Protein AF-A0A972FTK6-F1 (afdb_monomer_lite)

pLDDT: mean 81.39, std 12.06, range [50.06, 94.56]

Secondary structure (DSSP, 8-state):
-HHHHHHHHHHHHHHHHHHHH----S----EEEEEEEEEETTEES-PPPHHHHHTT---EEEEETTEEEEEETTEEEEEEEEEEEPTTSS-EEEEEEESSGGG-EEEEEEEEEEESSSSEEEEEEEEEETTEEEEEEEEEE-PPPPPPPPPTT--

Sequence (155 aa):
MKKIRVVLICLLLALVVFFSFYKSSKPNLEGNWQADTVTFDGKELFHSEPIEEMYGVRQTITIEGDSIILQNGSKKIVASLKISKIAGEKVWSAQLSSTEKALNGTFSLKINTVNFSSNESQIRVRLASDRMLMEFHRDVFINPPKPEFPRRGQV

Radius of gyration: 22.58 Å; chains: 1; bounding box: 52×64×58 Å

Foldseek 3Di:
DVVVVVVVVVVVVVVVVCVVPDDPPDDDPAAKWFWPAKFFQNHGPDDADVVLVVVVQTWMWGDDPQKIWIDGPPDIWIWGWDWDDDPPDPWIKIATGGPPVSRGDIWTWDWDWADPDPFKIKIWIWTDDPGIIIIIIDIGGRDPPDDDDPDPPDD

Structure (mmCIF, N/CA/C/O backbone):
data_AF-A0A972FTK6-F1
#
_entry.id   AF-A0A972FTK6-F1
#
loop_
_atom_site.group_PDB
_atom_site.id
_atom_site.type_symbol
_atom_site.label_atom_id
_atom_site.label_alt_id
_atom_site.label_comp_id
_atom_site.label_asym_id
_atom_site.label_entity_id
_atom_site.label_seq_id
_atom_site.pdbx_PDB_ins_code
_atom_site.Cartn_x
_atom_site.Cartn_y
_atom_site.Cartn_z
_atom_site.occupancy
_atom_site.B_iso_or_equiv
_atom_site.auth_seq_id
_atom_site.auth_comp_id
_atom_site.auth_asym_id
_atom_site.auth_atom_id
_atom_site.pdbx_PDB_model_num
ATOM 1 N N . MET A 1 1 ? -17.469 38.311 -34.452 1.00 60.91 1 MET A N 1
ATOM 2 C CA . MET A 1 1 ? -17.039 36.911 -34.699 1.00 60.91 1 MET A CA 1
ATOM 3 C C . MET A 1 1 ? -15.526 36.678 -34.593 1.00 60.91 1 MET A C 1
ATOM 5 O O . MET A 1 1 ? -15.141 35.740 -33.910 1.00 60.91 1 MET A O 1
ATOM 9 N N . LYS A 1 2 ? -14.651 37.504 -35.201 1.00 67.31 2 LYS A N 1
ATOM 10 C CA . LYS A 1 2 ? -13.181 37.302 -35.139 1.00 67.31 2 LYS A CA 1
ATOM 11 C C . LYS A 1 2 ? -12.594 37.338 -33.716 1.00 67.31 2 LYS A C 1
ATOM 13 O O . LYS A 1 2 ? -11.837 36.446 -33.364 1.00 67.31 2 LYS A O 1
ATOM 18 N N . LYS A 1 3 ? -12.999 38.303 -32.877 1.00 76.81 3 LYS A N 1
ATOM 19 C CA . LYS A 1 3 ? -12.503 38.431 -31.489 1.00 76.81 3 LYS A CA 1
ATOM 20 C C . LYS A 1 3 ? -12.828 37.204 -30.620 1.00 76.81 3 LYS A C 1
ATOM 22 O O . LYS A 1 3 ? -11.968 36.728 -29.897 1.00 76.81 3 LYS A O 1
ATOM 27 N N . ILE A 1 4 ? -14.032 36.644 -30.768 1.00 80.69 4 ILE A N 1
ATOM 28 C CA . ILE A 1 4 ? -14.478 35.443 -30.038 1.00 80.69 4 ILE A CA 1
ATOM 29 C C . ILE A 1 4 ? -13.642 34.215 -30.428 1.00 80.69 4 ILE A C 1
ATOM 31 O O . ILE A 1 4 ? -13.229 33.457 -29.557 1.00 80.69 4 ILE A O 1
ATOM 35 N N . ARG A 1 5 ? -13.329 34.046 -31.723 1.00 77.75 5 ARG A N 1
ATOM 36 C CA . ARG A 1 5 ? -12.454 32.953 -32.186 1.00 77.75 5 ARG A CA 1
ATOM 37 C C . ARG A 1 5 ? -11.046 33.052 -31.604 1.00 77.75 5 ARG A C 1
ATOM 39 O O . ARG A 1 5 ? -10.503 32.035 -31.199 1.00 77.75 5 ARG A O 1
ATOM 46 N N . VAL A 1 6 ? -10.480 34.258 -31.528 1.00 86.12 6 VAL A N 1
ATOM 47 C CA . VAL A 1 6 ? -9.145 34.465 -30.942 1.00 86.12 6 VAL A CA 1
ATOM 48 C C . VAL A 1 6 ? -9.137 34.103 -29.455 1.00 86.12 6 VAL A C 1
ATOM 50 O O . VAL A 1 6 ? -8.241 33.391 -29.017 1.00 86.12 6 VAL A O 1
ATOM 53 N N . VAL A 1 7 ? -10.162 34.506 -28.695 1.00 87.88 7 VAL A N 1
ATOM 54 C CA . VAL A 1 7 ? -10.279 34.148 -27.269 1.00 87.88 7 VAL A CA 1
ATOM 55 C C . VAL A 1 7 ? -10.385 32.632 -27.078 1.00 87.88 7 VAL A C 1
ATOM 57 O O . VAL A 1 7 ? -9.687 32.080 -26.233 1.00 87.88 7 VAL A O 1
ATOM 60 N N . LEU A 1 8 ? -11.198 31.949 -27.890 1.00 87.81 8 LEU A N 1
ATOM 61 C CA . LEU A 1 8 ? -11.331 30.488 -27.849 1.00 87.81 8 LEU A CA 1
ATOM 62 C C . LEU A 1 8 ? -10.009 29.771 -28.144 1.00 87.81 8 LEU A C 1
ATOM 64 O O . LEU A 1 8 ? -9.663 28.828 -27.440 1.00 87.81 8 LEU A O 1
ATOM 68 N N . ILE A 1 9 ? -9.254 30.234 -29.143 1.00 87.62 9 ILE A N 1
ATOM 69 C CA . ILE A 1 9 ? -7.951 29.651 -29.496 1.00 87.62 9 ILE A CA 1
ATOM 70 C C . ILE A 1 9 ? -6.941 29.853 -28.360 1.00 87.62 9 ILE A C 1
ATOM 72 O O . ILE A 1 9 ? -6.248 28.907 -27.993 1.00 87.62 9 ILE A O 1
ATOM 76 N N . CYS A 1 10 ? -6.886 31.047 -27.760 1.00 88.88 10 CYS A N 1
ATOM 77 C CA . CYS A 1 10 ? -6.008 31.306 -26.617 1.00 88.88 10 CYS A CA 1
ATOM 78 C C . CYS A 1 10 ? -6.371 30.446 -25.398 1.00 88.88 10 CYS A C 1
ATOM 80 O O . CYS A 1 10 ? -5.479 29.914 -24.744 1.00 88.88 10 CYS A O 1
ATOM 82 N N . LEU A 1 11 ? -7.665 30.271 -25.110 1.00 90.31 11 LEU A N 1
ATOM 83 C CA . LEU A 1 11 ? -8.130 29.431 -24.004 1.00 90.31 11 LEU A CA 1
ATOM 84 C C . LEU A 1 11 ? -7.787 27.952 -24.238 1.00 90.31 11 LEU A C 1
ATOM 86 O O . LEU A 1 11 ? -7.358 27.260 -23.318 1.00 90.31 11 LEU A O 1
ATOM 90 N N . LEU A 1 12 ? -7.921 27.485 -25.480 1.00 90.75 12 LEU A N 1
ATOM 91 C CA . LEU A 1 12 ? -7.592 26.115 -25.861 1.00 90.75 12 LEU A CA 1
ATOM 92 C C . LEU A 1 12 ? -6.080 25.858 -25.785 1.00 90.75 12 LEU A C 1
ATOM 94 O O . LEU A 1 12 ? -5.670 24.844 -25.230 1.00 90.75 12 LEU A O 1
ATOM 98 N N . LEU A 1 13 ? -5.247 26.800 -26.239 1.00 89.69 13 LEU A N 1
ATOM 99 C CA . LEU A 1 13 ? -3.790 26.740 -26.061 1.00 89.69 13 LEU A CA 1
ATOM 100 C C . LEU A 1 13 ? -3.395 26.727 -24.579 1.00 89.69 13 LEU A C 1
ATOM 102 O O . LEU A 1 13 ? -2.557 25.920 -24.182 1.00 89.69 13 LEU A O 1
ATOM 106 N N . ALA A 1 14 ? -4.022 27.566 -23.751 1.00 86.62 14 ALA A N 1
ATOM 107 C CA . ALA A 1 14 ? -3.774 27.587 -22.312 1.00 86.62 14 ALA A CA 1
ATOM 108 C C . ALA A 1 14 ? -4.152 26.256 -21.641 1.00 86.62 14 ALA A C 1
ATOM 110 O O . ALA A 1 14 ? -3.394 25.760 -20.812 1.00 86.62 14 ALA A O 1
ATOM 111 N N . LEU A 1 15 ? -5.274 25.642 -22.036 1.00 86.88 15 LEU A N 1
ATOM 112 C CA . LEU A 1 15 ? -5.676 24.313 -21.565 1.00 86.88 15 LEU A CA 1
ATOM 113 C C . LEU A 1 15 ? -4.683 23.231 -21.999 1.00 86.88 15 LEU A C 1
ATOM 115 O O . LEU A 1 15 ? -4.280 22.424 -21.170 1.00 86.88 15 LEU A O 1
ATOM 119 N N . VAL A 1 16 ? -4.244 23.228 -23.262 1.00 86.06 16 VAL A N 1
ATOM 120 C CA . VAL A 1 16 ? -3.255 22.256 -23.764 1.00 86.06 16 VAL A CA 1
ATOM 121 C C . VAL A 1 16 ? -1.944 22.361 -22.988 1.00 86.06 16 VAL A C 1
ATOM 123 O O . VAL A 1 16 ? -1.402 21.342 -22.561 1.00 86.06 16 VAL A O 1
ATOM 126 N N . VAL A 1 17 ? -1.453 23.580 -22.752 1.00 83.56 17 VAL A N 1
ATOM 127 C CA . VAL A 1 17 ? -0.257 23.814 -21.932 1.00 83.56 17 VAL A CA 1
ATOM 128 C C . VAL A 1 17 ? -0.500 23.340 -20.498 1.00 83.56 17 VAL A C 1
ATOM 130 O O . VAL A 1 17 ? 0.296 22.565 -19.975 1.00 83.56 17 VAL A O 1
ATOM 133 N N . PHE A 1 18 ? -1.620 23.722 -19.881 1.00 81.75 18 PHE A N 1
ATOM 134 C CA . PHE A 1 18 ? -1.970 23.303 -18.524 1.00 81.75 18 PHE A CA 1
ATOM 135 C C . PHE A 1 18 ? -1.981 21.776 -18.380 1.00 81.75 18 PHE A C 1
ATOM 137 O O . PHE A 1 18 ? -1.300 21.253 -17.503 1.00 81.75 18 PHE A O 1
ATOM 144 N N . PHE A 1 19 ? -2.665 21.051 -19.270 1.00 75.62 19 PHE A N 1
ATOM 145 C CA . PHE A 1 19 ? -2.712 19.586 -19.246 1.00 75.62 19 PHE A CA 1
ATOM 146 C C . PHE A 1 19 ? -1.355 18.936 -19.544 1.00 75.62 19 PHE A C 1
ATOM 148 O O . PHE A 1 19 ? -1.040 17.911 -18.948 1.00 75.62 19 PHE A O 1
ATOM 155 N N . SER A 1 20 ? -0.522 19.538 -20.399 1.00 69.12 20 SER A N 1
ATOM 156 C CA . SER A 1 20 ? 0.818 19.013 -20.716 1.00 69.12 20 SER A CA 1
ATOM 157 C C . SER A 1 20 ? 1.780 19.088 -19.525 1.00 69.12 20 SER A C 1
ATOM 159 O O . SER A 1 20 ? 2.657 18.238 -19.377 1.00 69.12 20 SER A O 1
ATOM 161 N N . PHE A 1 21 ? 1.614 20.092 -18.658 1.00 66.31 21 PHE A N 1
ATOM 162 C CA . PHE A 1 21 ? 2.411 20.253 -17.436 1.00 66.31 21 PHE A CA 1
ATOM 163 C C . PHE A 1 21 ? 1.711 19.724 -16.175 1.00 66.31 21 PHE A C 1
ATOM 165 O O . PHE A 1 21 ? 2.334 19.661 -15.111 1.00 66.31 21 PHE A O 1
ATOM 172 N N . TYR A 1 22 ? 0.451 19.293 -16.278 1.00 60.00 22 TYR A N 1
ATOM 173 C CA . TYR A 1 22 ? -0.288 18.674 -15.185 1.00 60.00 22 TYR A CA 1
ATOM 174 C C . TYR A 1 22 ? 0.229 17.252 -14.943 1.00 60.00 22 TYR A C 1
ATOM 176 O O . TYR A 1 22 ? -0.286 16.264 -15.462 1.00 60.00 22 TYR A O 1
ATOM 184 N N . LYS A 1 23 ? 1.275 17.129 -14.127 1.00 52.16 23 LYS A N 1
ATOM 185 C CA . LYS A 1 23 ? 1.668 15.837 -13.567 1.00 52.16 23 LYS A CA 1
ATOM 186 C C . LYS A 1 23 ? 0.761 15.544 -12.381 1.00 52.16 23 LYS A C 1
ATOM 188 O O . LYS A 1 23 ? 0.789 16.283 -11.396 1.00 52.16 23 LYS A O 1
ATOM 193 N N . SER A 1 24 ? -0.021 14.465 -12.467 1.00 51.78 24 SER A N 1
ATOM 194 C CA . SER A 1 24 ? -0.692 13.908 -11.291 1.00 51.78 24 SER A CA 1
ATOM 195 C C . SER A 1 24 ? 0.372 13.693 -10.222 1.00 51.78 24 SER A C 1
ATOM 197 O O . SER A 1 24 ? 1.322 12.938 -10.416 1.00 51.78 24 SER A O 1
ATOM 199 N N . SER A 1 25 ? 0.271 14.441 -9.128 1.00 63.78 25 SER A N 1
ATOM 200 C CA . SER A 1 25 ? 1.270 14.395 -8.066 1.00 63.78 25 SER A CA 1
ATOM 201 C C . SER A 1 25 ? 1.158 13.113 -7.248 1.00 63.78 25 SER A C 1
ATOM 203 O O . SER A 1 25 ? 2.103 12.785 -6.538 1.00 63.78 25 SER A O 1
ATOM 205 N N . LYS A 1 26 ? 0.028 12.397 -7.344 1.00 71.50 26 LYS A N 1
ATOM 206 C CA . LYS A 1 26 ? -0.261 11.209 -6.543 1.00 71.50 26 LYS A CA 1
ATOM 207 C C . LYS A 1 26 ? 0.643 10.037 -6.948 1.00 71.50 26 LYS A C 1
ATOM 209 O O . LYS A 1 26 ? 0.785 9.774 -8.144 1.00 71.50 26 LYS A O 1
ATOM 214 N N . PRO A 1 27 ? 1.215 9.303 -5.979 1.00 78.25 27 PRO A N 1
ATOM 215 C CA . PRO A 1 27 ? 1.915 8.063 -6.276 1.00 78.25 27 PRO A CA 1
ATOM 216 C C . PRO A 1 27 ? 0.936 7.048 -6.875 1.00 78.25 27 PRO A C 1
ATOM 218 O O . PRO A 1 27 ? -0.165 6.869 -6.355 1.00 78.25 27 PRO A O 1
ATOM 221 N N . ASN A 1 28 ? 1.338 6.383 -7.960 1.00 84.44 28 ASN A N 1
ATOM 222 C CA . ASN A 1 28 ? 0.569 5.275 -8.513 1.00 84.44 28 ASN A CA 1
ATOM 223 C C . ASN A 1 28 ? 0.863 4.006 -7.700 1.00 84.44 28 ASN A C 1
ATOM 225 O O . ASN A 1 28 ? 1.964 3.458 -7.783 1.00 84.44 28 ASN A O 1
ATOM 229 N N . LEU A 1 29 ? -0.120 3.577 -6.909 1.00 88.12 29 LEU A N 1
ATOM 230 C CA . LEU A 1 29 ? -0.069 2.357 -6.103 1.00 88.12 29 LEU A CA 1
ATOM 231 C C . LEU A 1 29 ? -0.924 1.222 -6.682 1.00 88.12 29 LEU A C 1
ATOM 233 O O . LEU A 1 29 ? -1.049 0.184 -6.041 1.00 88.12 29 LEU A O 1
ATOM 237 N N . GLU A 1 30 ? -1.506 1.394 -7.869 1.00 91.19 30 GLU A N 1
ATOM 238 C CA . GLU A 1 30 ? -2.390 0.391 -8.461 1.00 91.19 30 GLU A CA 1
ATOM 239 C C . GLU A 1 30 ? -1.669 -0.941 -8.711 1.00 91.19 30 GLU A C 1
ATOM 241 O O . GLU A 1 30 ? -0.477 -0.987 -9.057 1.00 91.19 30 GLU A O 1
ATOM 246 N N . GLY A 1 31 ? -2.426 -2.025 -8.546 1.00 91.50 31 GLY A N 1
ATOM 247 C CA . GLY A 1 31 ? -1.999 -3.394 -8.803 1.00 91.50 31 GLY A CA 1
ATOM 248 C C . GLY A 1 31 ? -2.040 -4.300 -7.574 1.00 91.50 31 GLY A C 1
ATOM 249 O O . GLY A 1 31 ? -2.592 -3.955 -6.528 1.00 91.50 31 GLY A O 1
ATOM 250 N N . ASN A 1 32 ? -1.440 -5.478 -7.740 1.00 93.44 32 ASN A N 1
ATOM 251 C CA . ASN A 1 32 ? -1.380 -6.527 -6.728 1.00 93.44 32 ASN A CA 1
ATOM 252 C C . ASN A 1 32 ? -0.086 -6.423 -5.919 1.00 93.44 32 ASN A C 1
ATOM 254 O O . ASN A 1 32 ? 0.998 -6.242 -6.479 1.00 93.44 32 ASN A O 1
ATOM 258 N N . TRP A 1 33 ? -0.213 -6.593 -4.611 1.00 93.62 33 TRP A N 1
ATOM 259 C CA . TRP A 1 33 ? 0.858 -6.482 -3.634 1.00 93.62 33 TRP A CA 1
ATOM 260 C C . TRP A 1 33 ? 0.854 -7.694 -2.703 1.00 93.62 33 TRP A C 1
ATOM 262 O O . TRP A 1 33 ? -0.201 -8.228 -2.345 1.00 93.62 33 TRP A O 1
ATOM 272 N N . GLN A 1 34 ? 2.047 -8.110 -2.291 1.00 90.88 34 GLN A N 1
ATOM 273 C CA . GLN A 1 34 ? 2.236 -9.106 -1.243 1.00 90.88 34 GLN A CA 1
ATOM 274 C C . GLN A 1 34 ? 2.239 -8.395 0.108 1.00 90.88 34 GLN A C 1
ATOM 276 O O . GLN A 1 34 ? 2.983 -7.431 0.289 1.00 90.88 34 GLN A O 1
ATOM 281 N N . ALA A 1 35 ? 1.399 -8.838 1.043 1.00 89.12 35 ALA A N 1
ATOM 282 C CA . ALA A 1 35 ? 1.395 -8.276 2.386 1.00 89.12 35 ALA A CA 1
ATOM 283 C C . ALA A 1 35 ? 2.554 -8.856 3.208 1.00 89.12 35 ALA A C 1
ATOM 285 O O . ALA A 1 35 ? 2.705 -10.073 3.300 1.00 89.12 35 ALA A O 1
ATOM 286 N N . ASP A 1 36 ? 3.344 -7.976 3.818 1.00 87.00 36 ASP A N 1
ATOM 287 C CA . ASP A 1 36 ? 4.399 -8.343 4.766 1.00 87.00 36 ASP A CA 1
ATOM 288 C C . ASP A 1 36 ? 3.859 -8.367 6.195 1.00 87.00 36 ASP A C 1
ATOM 290 O O . ASP A 1 36 ? 4.213 -9.223 7.000 1.00 87.00 36 ASP A O 1
ATOM 294 N N . THR A 1 37 ? 3.016 -7.394 6.544 1.00 85.31 37 THR A N 1
ATOM 295 C CA . THR A 1 37 ? 2.454 -7.249 7.892 1.00 85.31 37 THR A CA 1
ATOM 296 C C . THR A 1 37 ? 1.148 -6.469 7.824 1.00 85.31 37 THR A C 1
ATOM 298 O O . THR A 1 37 ? 1.104 -5.398 7.223 1.00 85.31 37 THR A O 1
ATOM 301 N N . VAL A 1 38 ? 0.093 -6.966 8.475 1.00 84.94 38 VAL A N 1
ATOM 302 C CA . VAL A 1 38 ? -1.184 -6.250 8.639 1.00 84.94 38 VAL A CA 1
ATOM 303 C C . VAL A 1 38 ? -1.662 -6.400 10.082 1.00 84.94 38 VAL A C 1
ATOM 305 O O . VAL A 1 38 ? -2.269 -7.406 10.449 1.00 84.94 38 VAL A O 1
ATOM 308 N N . THR A 1 39 ? -1.388 -5.396 10.915 1.00 85.88 39 THR A N 1
ATOM 309 C CA . THR A 1 39 ? -1.731 -5.417 12.344 1.00 85.88 39 THR A CA 1
ATOM 310 C C . THR A 1 39 ? -2.588 -4.229 12.759 1.00 85.88 39 THR A C 1
ATOM 312 O O . THR A 1 39 ? -2.428 -3.119 12.255 1.00 85.88 39 THR A O 1
ATOM 315 N N . PHE A 1 40 ? -3.492 -4.474 13.706 1.00 83.19 40 PHE A N 1
ATOM 316 C CA . PHE A 1 40 ? -4.350 -3.503 14.370 1.00 83.19 40 PHE A CA 1
ATOM 317 C C . PHE A 1 40 ? -4.296 -3.711 15.888 1.00 83.19 40 PHE A C 1
ATOM 319 O O . PHE A 1 40 ? -4.425 -4.834 16.370 1.00 83.19 40 PHE A O 1
ATOM 326 N N . ASP A 1 41 ? -4.058 -2.643 16.643 1.00 83.06 41 ASP A N 1
ATOM 327 C CA . ASP A 1 41 ? -3.755 -2.651 18.077 1.00 83.06 41 ASP A CA 1
ATOM 328 C C . ASP A 1 41 ? -2.709 -3.725 18.452 1.00 83.06 41 ASP A C 1
ATOM 330 O O . ASP A 1 41 ? -2.814 -4.416 19.465 1.00 83.06 41 ASP A O 1
ATOM 334 N N . GLY A 1 42 ? -1.703 -3.904 17.586 1.00 75.62 42 GLY A N 1
ATOM 335 C CA . GLY A 1 42 ? -0.635 -4.896 17.749 1.00 75.62 42 GLY A CA 1
ATOM 336 C C . GLY A 1 42 ? -1.040 -6.354 17.490 1.00 75.62 42 GLY A C 1
ATOM 337 O O . GLY A 1 42 ? -0.217 -7.243 17.687 1.00 75.62 42 GLY A O 1
ATOM 338 N N . LYS A 1 43 ? -2.274 -6.617 17.044 1.00 78.50 43 LYS A N 1
ATOM 339 C CA . LYS A 1 43 ? -2.777 -7.952 16.684 1.00 78.50 43 LYS A CA 1
ATOM 340 C C . LYS A 1 43 ? -2.956 -8.074 15.178 1.00 78.50 43 LYS A C 1
ATOM 342 O O . LYS A 1 43 ? -3.338 -7.110 14.525 1.00 78.50 43 LYS A O 1
ATOM 347 N N . GLU A 1 44 ? -2.705 -9.247 14.615 1.00 75.50 44 GLU A N 1
ATOM 348 C CA . GLU A 1 44 ? -2.938 -9.478 13.187 1.00 75.50 44 GLU A CA 1
ATOM 349 C C . GLU A 1 44 ? -4.430 -9.400 12.850 1.00 75.50 44 GLU A C 1
ATOM 351 O O . GLU A 1 44 ? -5.270 -9.975 13.543 1.00 75.50 44 GLU A O 1
ATOM 356 N N . LEU A 1 45 ? -4.756 -8.664 11.783 1.00 67.88 45 LEU A N 1
ATOM 357 C CA . LEU A 1 45 ? -6.145 -8.427 11.372 1.00 67.88 45 LEU A CA 1
ATOM 358 C C . LEU A 1 45 ? -6.784 -9.680 10.754 1.00 67.88 45 LEU A C 1
ATOM 360 O O . LEU A 1 45 ? -7.992 -9.883 10.850 1.00 67.88 45 LEU A O 1
A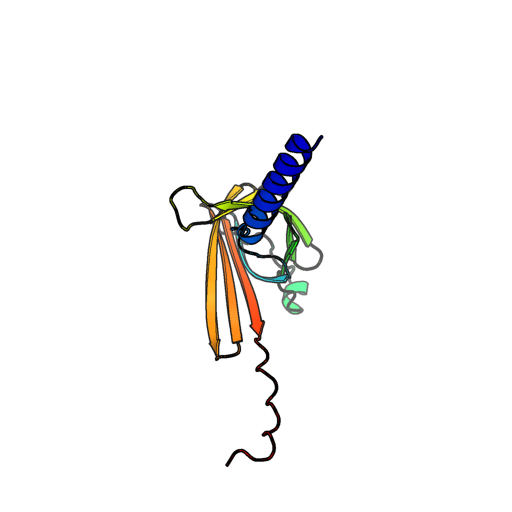TOM 364 N N . PHE A 1 46 ? -5.959 -10.540 10.154 1.00 66.31 46 PHE A N 1
ATOM 365 C CA . PHE A 1 46 ? -6.351 -11.861 9.692 1.00 66.31 46 PHE A CA 1
ATOM 366 C C . PHE A 1 46 ? -5.441 -12.900 10.332 1.00 66.31 46 PHE A C 1
ATOM 368 O O . PHE A 1 46 ? -4.263 -12.970 9.998 1.00 66.31 46 PHE A O 1
ATOM 375 N N . HIS A 1 47 ? -6.000 -13.732 11.206 1.00 55.28 47 HIS A N 1
ATOM 376 C CA . HIS A 1 47 ? -5.364 -14.994 11.559 1.00 55.28 47 HIS A CA 1
ATOM 377 C C . HIS A 1 47 ? -5.656 -15.979 10.424 1.00 55.28 47 HIS A C 1
ATOM 379 O O . HIS A 1 47 ? -6.829 -16.194 10.092 1.00 55.28 47 HIS A O 1
ATOM 385 N N . SER A 1 48 ? -4.614 -16.507 9.784 1.00 55.53 48 SER A N 1
ATOM 386 C CA . SER A 1 48 ? -4.746 -17.595 8.815 1.00 55.53 48 SER A CA 1
ATOM 387 C C . SER A 1 48 ? -5.459 -18.760 9.497 1.00 55.53 48 SER A C 1
ATOM 389 O O . SER A 1 48 ? -5.162 -19.095 10.645 1.00 55.53 48 SER A O 1
ATOM 391 N N . GLU A 1 49 ? -6.426 -19.384 8.828 1.00 58.12 49 GLU A N 1
ATOM 392 C CA . GLU A 1 49 ? -6.912 -20.664 9.337 1.00 58.12 49 GLU A CA 1
ATOM 393 C C . GLU A 1 49 ? -5.770 -21.689 9.219 1.00 58.12 49 GLU A C 1
ATOM 395 O O . GLU A 1 49 ? -5.032 -21.645 8.232 1.00 58.12 49 GLU A O 1
ATOM 400 N N . PRO A 1 50 ? -5.598 -22.627 10.172 1.00 55.41 50 PRO A N 1
ATOM 401 C CA . PRO A 1 50 ? -4.437 -23.527 10.194 1.00 55.41 50 PRO A CA 1
ATOM 402 C C . PRO A 1 50 ? -4.232 -24.300 8.883 1.00 55.41 50 PRO A C 1
ATOM 404 O O . PRO A 1 50 ? -3.111 -24.618 8.497 1.00 55.41 50 PRO A O 1
ATOM 407 N N . ILE A 1 51 ? -5.331 -24.586 8.179 1.00 54.75 51 ILE A N 1
ATOM 408 C CA . ILE A 1 51 ? -5.331 -25.246 6.872 1.00 54.75 51 ILE A CA 1
ATOM 409 C C . ILE A 1 51 ? -4.751 -24.320 5.793 1.00 54.75 51 ILE A C 1
ATOM 411 O O . ILE A 1 51 ? -3.918 -24.751 5.003 1.00 54.75 51 ILE A O 1
ATOM 415 N N . GLU A 1 52 ? -5.150 -23.050 5.760 1.00 56.81 52 GLU A N 1
ATOM 416 C CA . GLU A 1 52 ? -4.662 -22.060 4.789 1.00 56.81 52 GLU A CA 1
ATOM 417 C C . GLU A 1 52 ? -3.168 -21.753 4.993 1.00 56.81 52 GLU A C 1
ATOM 419 O O . GLU A 1 52 ? -2.429 -21.580 4.021 1.00 56.81 52 GLU A O 1
ATOM 424 N N . GLU A 1 53 ? -2.705 -21.793 6.244 1.00 59.56 53 GLU A N 1
ATOM 425 C CA . GLU A 1 53 ? -1.290 -21.697 6.616 1.00 59.56 53 GLU A CA 1
ATOM 426 C C . GLU A 1 53 ? -0.465 -22.880 6.081 1.00 59.56 53 GLU A C 1
ATOM 428 O O . GLU A 1 53 ? 0.614 -22.678 5.521 1.00 59.56 53 GLU A O 1
ATOM 433 N N . MET A 1 54 ? -0.998 -24.108 6.158 1.00 56.84 54 MET A N 1
ATOM 434 C CA . MET A 1 54 ? -0.355 -25.304 5.588 1.00 56.84 54 MET A CA 1
ATOM 435 C C . MET A 1 54 ? -0.244 -25.259 4.058 1.00 56.84 54 MET A C 1
ATOM 437 O O . MET A 1 54 ? 0.697 -25.824 3.501 1.00 56.84 54 MET A O 1
ATOM 441 N N . TYR A 1 55 ? -1.170 -24.578 3.374 1.00 60.25 55 TYR A N 1
ATOM 442 C CA . TYR A 1 55 ? -1.133 -24.387 1.918 1.00 60.25 55 TYR A CA 1
ATOM 443 C C . TYR A 1 55 ? -0.381 -23.121 1.480 1.00 60.25 55 TYR A C 1
ATOM 445 O O . TYR A 1 55 ? -0.307 -22.840 0.283 1.00 60.25 55 TYR A O 1
ATOM 453 N N . GLY A 1 56 ? 0.192 -22.361 2.418 1.00 61.00 56 GLY A N 1
ATOM 454 C CA . GLY A 1 56 ? 0.953 -21.152 2.112 1.00 61.00 56 GLY A CA 1
ATOM 455 C C . GLY A 1 56 ? 0.110 -20.042 1.480 1.00 61.00 56 GLY A C 1
ATOM 456 O O . GLY A 1 56 ? 0.638 -19.256 0.690 1.00 61.00 56 GLY A O 1
ATOM 457 N N . VAL A 1 57 ? -1.189 -19.974 1.794 1.00 64.44 57 VAL A N 1
ATOM 458 C CA . VAL A 1 57 ? -2.063 -18.888 1.336 1.00 64.44 57 VAL A CA 1
ATOM 459 C C . VAL A 1 57 ? -1.571 -17.591 1.973 1.00 64.44 57 VAL A C 1
ATOM 461 O O . VAL A 1 57 ? -1.714 -17.369 3.172 1.00 64.44 57 VAL A O 1
ATOM 464 N N . ARG A 1 58 ? -0.932 -16.739 1.167 1.00 69.38 58 ARG A N 1
ATOM 465 C CA . ARG A 1 58 ? -0.417 -15.447 1.626 1.00 69.38 58 ARG A CA 1
ATOM 466 C C . ARG A 1 58 ? -1.505 -14.391 1.567 1.00 69.38 58 ARG A C 1
ATOM 468 O O . ARG A 1 58 ? -2.300 -14.347 0.628 1.00 69.38 58 ARG A O 1
ATOM 475 N N . GLN A 1 59 ? -1.478 -13.493 2.544 1.00 82.12 59 GLN A N 1
ATOM 476 C CA . GLN A 1 59 ? -2.285 -12.285 2.514 1.00 82.12 59 GLN A CA 1
ATOM 477 C C . GLN A 1 59 ? -1.880 -11.435 1.305 1.00 82.12 59 GLN A C 1
ATOM 479 O O . GLN A 1 59 ? -0.698 -11.165 1.069 1.00 82.12 59 GLN A O 1
ATOM 484 N N . THR A 1 60 ? -2.872 -11.021 0.526 1.00 89.25 60 THR A N 1
ATOM 485 C CA . THR A 1 60 ? -2.674 -10.176 -0.653 1.00 89.25 60 THR A CA 1
ATOM 486 C C . THR A 1 60 ? -3.409 -8.863 -0.479 1.00 89.25 60 THR A C 1
ATOM 488 O O . THR A 1 60 ? -4.470 -8.790 0.147 1.00 89.25 60 THR A O 1
ATOM 491 N N . ILE A 1 61 ? -2.817 -7.810 -1.030 1.00 92.25 61 ILE A N 1
ATOM 492 C CA . ILE A 1 61 ? -3.400 -6.476 -1.055 1.00 92.25 61 ILE A CA 1
ATOM 493 C C . ILE A 1 61 ? -3.532 -6.064 -2.513 1.00 92.25 61 ILE A C 1
ATOM 495 O O . ILE A 1 61 ? -2.553 -6.041 -3.250 1.00 92.25 61 ILE A O 1
ATOM 499 N N . THR A 1 62 ? -4.745 -5.737 -2.936 1.00 93.94 62 THR A N 1
ATOM 500 C CA . THR A 1 62 ? -5.020 -5.243 -4.289 1.00 93.94 62 THR A CA 1
ATOM 501 C C . THR A 1 62 ? -5.489 -3.801 -4.200 1.00 93.94 62 THR A C 1
ATOM 503 O O . THR A 1 62 ? -6.382 -3.491 -3.412 1.00 93.94 62 THR A O 1
ATOM 506 N N . ILE A 1 63 ? -4.875 -2.910 -4.976 1.00 93.38 63 ILE A N 1
ATOM 507 C CA . ILE A 1 63 ? -5.253 -1.495 -5.046 1.00 93.38 63 ILE A CA 1
ATOM 508 C C . ILE A 1 63 ? -5.801 -1.209 -6.442 1.00 93.38 63 ILE A C 1
ATOM 510 O O . ILE A 1 63 ? -5.092 -1.370 -7.437 1.00 93.38 63 ILE A O 1
ATOM 514 N N . GLU A 1 64 ? -7.053 -0.763 -6.496 1.00 91.69 64 GLU A N 1
ATOM 515 C CA . GLU A 1 64 ? -7.797 -0.460 -7.722 1.00 91.69 64 GLU A CA 1
ATOM 516 C C . GLU A 1 64 ? -8.429 0.929 -7.594 1.00 91.69 64 GLU A C 1
ATOM 518 O O . GLU A 1 64 ? -9.402 1.117 -6.857 1.00 91.69 64 GLU A O 1
ATOM 523 N N . GLY A 1 65 ? -7.858 1.922 -8.284 1.00 88.56 65 GLY A N 1
ATOM 524 C CA . GLY A 1 65 ? -8.289 3.315 -8.186 1.00 88.56 65 GLY A CA 1
ATOM 525 C C . GLY A 1 65 ? -8.320 3.815 -6.737 1.00 88.56 65 GLY A C 1
ATOM 526 O O . GLY A 1 65 ? -7.297 3.860 -6.055 1.00 88.56 65 GLY A O 1
ATOM 527 N N . ASP A 1 66 ? -9.517 4.167 -6.262 1.00 90.31 66 ASP A N 1
ATOM 528 C CA . ASP A 1 66 ? -9.768 4.664 -4.903 1.00 90.31 66 ASP A CA 1
ATOM 529 C C . ASP A 1 66 ? -10.224 3.545 -3.938 1.00 90.31 66 ASP A C 1
ATOM 531 O O . ASP A 1 66 ? -11.000 3.789 -3.011 1.00 90.31 66 ASP A O 1
ATOM 535 N N . SER A 1 67 ? -9.800 2.296 -4.159 1.00 92.56 67 SER A N 1
ATOM 536 C CA . SER A 1 67 ? -10.106 1.148 -3.293 1.00 92.56 67 SER A CA 1
ATOM 537 C C . SER A 1 67 ? -8.865 0.321 -2.966 1.00 92.56 67 SER A C 1
ATOM 539 O O . SER A 1 67 ? -8.006 0.096 -3.816 1.00 92.56 67 SER A O 1
ATOM 541 N N . ILE A 1 68 ? -8.800 -0.169 -1.728 1.00 93.81 68 ILE A N 1
ATOM 542 C CA . ILE A 1 68 ? -7.852 -1.181 -1.264 1.00 93.81 68 ILE A CA 1
ATOM 543 C C . ILE A 1 68 ? -8.626 -2.420 -0.815 1.00 93.81 68 ILE A C 1
ATOM 545 O O . ILE A 1 68 ? -9.615 -2.344 -0.083 1.00 93.81 68 ILE A O 1
ATOM 549 N N . ILE A 1 69 ? -8.177 -3.573 -1.282 1.00 93.25 69 ILE A N 1
ATOM 550 C CA . ILE A 1 69 ? -8.780 -4.871 -1.029 1.00 93.25 69 ILE A CA 1
ATOM 551 C C . ILE A 1 69 ? -7.741 -5.711 -0.303 1.00 93.25 69 ILE A C 1
ATOM 553 O O . ILE A 1 69 ? -6.694 -6.013 -0.870 1.00 93.25 69 ILE A O 1
ATOM 557 N N . LEU A 1 70 ? -8.039 -6.101 0.932 1.00 90.75 70 LEU A N 1
ATOM 558 C CA . LEU A 1 70 ? -7.252 -7.076 1.675 1.00 90.75 70 LEU A CA 1
ATOM 559 C C . LEU A 1 70 ? -7.914 -8.440 1.552 1.00 90.75 70 LEU A C 1
ATOM 561 O O . LEU A 1 70 ? -9.104 -8.579 1.849 1.00 90.75 70 LEU A O 1
ATOM 565 N N . GLN A 1 71 ? -7.151 -9.438 1.126 1.00 88.50 71 GLN A N 1
ATOM 566 C CA . GLN A 1 71 ? -7.645 -10.795 0.956 1.00 88.50 71 GLN A CA 1
ATOM 567 C C . GLN A 1 71 ? -6.732 -11.796 1.662 1.00 88.50 71 GLN A C 1
ATOM 569 O O . GLN A 1 71 ? -5.522 -11.817 1.434 1.00 88.50 71 GLN A O 1
ATOM 574 N N . ASN A 1 72 ? -7.335 -12.647 2.491 1.00 83.06 72 ASN A N 1
ATOM 575 C CA . ASN A 1 72 ? -6.705 -13.823 3.078 1.00 83.06 72 ASN A CA 1
ATOM 576 C C . ASN A 1 72 ? -7.615 -15.034 2.832 1.00 83.06 72 ASN A C 1
ATOM 578 O O . ASN A 1 72 ? -8.700 -15.118 3.412 1.00 83.06 72 ASN A O 1
ATOM 582 N N . GLY A 1 73 ? -7.221 -15.903 1.898 1.00 78.38 73 GLY A N 1
ATOM 583 C CA . GLY A 1 73 ? -8.043 -17.031 1.461 1.00 78.38 73 GLY A CA 1
ATOM 584 C C . GLY A 1 73 ? -9.429 -16.596 0.976 1.00 78.38 73 GLY A C 1
ATOM 585 O O . GLY A 1 73 ? -9.560 -15.824 0.017 1.00 78.38 73 GLY A O 1
ATOM 586 N N . SER A 1 74 ? -10.467 -17.094 1.651 1.00 75.94 74 SER A N 1
ATOM 587 C CA . SER A 1 74 ? -11.873 -16.749 1.379 1.00 75.94 74 SER A CA 1
ATOM 588 C C . SER A 1 74 ? -12.328 -15.418 1.998 1.00 75.94 74 SER A C 1
ATOM 590 O O . SER A 1 74 ? -13.354 -14.865 1.591 1.00 75.94 74 SER A O 1
ATOM 592 N N . LYS A 1 75 ? -11.577 -14.876 2.965 1.00 82.31 75 LYS A N 1
ATOM 593 C CA . LYS A 1 75 ? -11.913 -13.628 3.660 1.00 82.31 75 LYS A CA 1
ATOM 594 C C . LYS A 1 75 ? -11.422 -12.438 2.846 1.00 82.31 75 LYS A C 1
ATOM 596 O O . LYS A 1 75 ? -10.257 -12.362 2.459 1.00 82.31 75 LYS A O 1
ATOM 601 N N . LYS A 1 76 ? -12.322 -11.484 2.614 1.00 88.38 76 LYS A N 1
ATOM 602 C CA . LYS A 1 76 ? -12.062 -10.260 1.854 1.00 88.38 76 LYS A CA 1
ATOM 603 C C . LYS A 1 76 ? -12.583 -9.059 2.625 1.00 88.38 76 LYS A C 1
ATOM 605 O O . LYS A 1 76 ? -13.749 -9.036 3.009 1.00 88.38 76 LYS A O 1
ATOM 610 N N . ILE A 1 77 ? -11.742 -8.045 2.786 1.00 88.75 77 ILE A N 1
ATOM 611 C CA . ILE A 1 77 ? -12.143 -6.745 3.319 1.00 88.75 77 ILE A CA 1
ATOM 612 C C . ILE A 1 77 ? -11.823 -5.677 2.282 1.00 88.75 77 ILE A C 1
ATOM 614 O O . ILE A 1 77 ? -10.736 -5.646 1.712 1.00 88.75 77 ILE A O 1
ATOM 618 N N . VAL A 1 78 ? -12.793 -4.805 2.025 1.00 92.19 78 VAL A N 1
ATOM 619 C CA . VAL A 1 78 ? -12.669 -3.705 1.068 1.00 92.19 78 VAL A CA 1
ATOM 620 C C . VAL A 1 78 ? -12.739 -2.392 1.828 1.00 92.19 78 VAL A C 1
ATOM 622 O O . VAL A 1 78 ? -13.633 -2.198 2.655 1.00 92.19 78 VAL A O 1
ATOM 625 N N . ALA A 1 79 ? -11.812 -1.487 1.543 1.00 93.00 79 ALA A N 1
ATOM 626 C CA . ALA A 1 79 ? -11.831 -0.125 2.046 1.00 93.00 79 ALA A CA 1
ATOM 627 C C . ALA A 1 79 ? -11.671 0.861 0.886 1.00 93.00 79 ALA A C 1
ATOM 629 O O . ALA A 1 79 ? -10.879 0.643 -0.026 1.00 93.00 79 ALA A O 1
ATOM 630 N N . SER A 1 80 ? -12.402 1.969 0.927 1.00 94.56 80 SER A N 1
ATOM 631 C CA . SER A 1 80 ? -12.110 3.126 0.089 1.00 94.56 80 SER A CA 1
ATOM 632 C C . SER A 1 80 ? -10.774 3.729 0.512 1.00 94.56 80 SER A C 1
ATOM 634 O O . SER A 1 80 ? -10.508 3.850 1.705 1.00 94.56 80 SER A O 1
ATOM 636 N N . LEU A 1 81 ? -9.955 4.107 -0.464 1.00 93.44 81 LEU A N 1
ATOM 637 C CA . LEU A 1 81 ? -8.628 4.681 -0.318 1.00 93.44 81 LEU A CA 1
ATOM 638 C C . LEU A 1 81 ? -8.614 6.087 -0.914 1.00 93.44 81 LEU A C 1
ATOM 640 O O . LEU A 1 81 ? -8.884 6.279 -2.095 1.00 93.44 81 LEU A O 1
ATOM 644 N N . LYS A 1 82 ? -8.214 7.076 -0.115 1.00 91.94 82 LYS A N 1
ATOM 645 C CA . LYS A 1 82 ? -7.961 8.438 -0.590 1.00 91.94 82 LYS A CA 1
ATOM 646 C C . LYS A 1 82 ? -6.546 8.861 -0.238 1.00 91.94 82 LYS A C 1
ATOM 648 O O . LYS A 1 82 ? -6.218 9.025 0.932 1.00 91.94 82 LYS A O 1
ATOM 653 N N . ILE A 1 83 ? -5.723 9.081 -1.260 1.00 90.06 83 ILE A N 1
ATOM 654 C CA . ILE A 1 83 ? -4.346 9.557 -1.094 1.00 90.06 83 ILE A CA 1
ATOM 655 C C . ILE A 1 83 ? -4.297 11.074 -1.270 1.00 90.06 83 ILE A C 1
ATOM 657 O O . ILE A 1 83 ? -4.740 11.612 -2.294 1.00 90.06 83 ILE A O 1
ATOM 661 N N . SER A 1 84 ? -3.724 11.766 -0.291 1.00 88.62 84 SER A N 1
ATOM 662 C CA . SER A 1 84 ? -3.459 13.202 -0.343 1.00 88.62 84 SER A CA 1
ATOM 663 C C . SER A 1 84 ? -2.045 13.521 0.133 1.00 88.62 84 SER A C 1
ATOM 665 O O . SER A 1 84 ? -1.396 12.745 0.828 1.00 88.62 84 SER A O 1
ATOM 667 N N . LYS A 1 85 ? -1.524 14.667 -0.303 1.00 83.19 85 LYS A N 1
ATOM 668 C CA . LYS A 1 85 ? -0.233 15.170 0.162 1.00 83.19 85 LYS A CA 1
ATOM 669 C C . LYS A 1 85 ? -0.458 16.025 1.403 1.00 83.19 85 LYS A C 1
ATOM 671 O O . LYS A 1 85 ? -1.341 16.883 1.384 1.00 83.19 85 LYS A O 1
ATOM 676 N N . ILE A 1 86 ? 0.344 15.827 2.444 1.00 77.12 86 ILE A N 1
ATOM 677 C CA . ILE A 1 86 ? 0.317 16.700 3.620 1.00 77.12 86 ILE A CA 1
ATOM 678 C C . ILE A 1 86 ? 0.936 18.046 3.216 1.00 77.12 86 ILE A C 1
ATOM 680 O O . ILE A 1 86 ? 2.033 18.100 2.653 1.00 77.12 86 ILE A O 1
ATOM 684 N N . ALA A 1 87 ? 0.200 19.140 3.421 1.00 71.06 87 ALA A N 1
ATOM 685 C CA . ALA A 1 87 ? 0.640 20.473 3.018 1.00 71.06 87 ALA A CA 1
ATOM 686 C C . ALA A 1 87 ? 1.949 20.850 3.733 1.00 71.06 87 ALA A C 1
ATOM 688 O O . ALA A 1 87 ? 2.054 20.714 4.945 1.00 71.06 87 ALA A O 1
ATOM 689 N N . GLY A 1 88 ? 2.945 21.318 2.976 1.00 63.41 88 GLY A N 1
ATOM 690 C CA . GLY A 1 88 ? 4.261 21.691 3.514 1.00 63.41 88 GLY A CA 1
ATOM 691 C C . GLY A 1 88 ? 5.245 20.530 3.701 1.00 63.41 88 GLY A C 1
ATOM 692 O O . GLY A 1 88 ? 6.432 20.781 3.882 1.00 63.41 88 GLY A O 1
ATOM 693 N N . GLU A 1 89 ? 4.808 19.274 3.561 1.00 63.53 89 GLU A N 1
ATOM 694 C CA . GLU A 1 89 ? 5.662 18.098 3.740 1.00 63.53 89 GLU A CA 1
ATOM 695 C C . GLU A 1 89 ? 5.831 17.286 2.444 1.00 63.53 89 GLU A C 1
ATOM 697 O O . GLU A 1 89 ? 5.026 17.333 1.510 1.00 63.53 89 GLU A O 1
ATOM 702 N N . LYS A 1 90 ? 6.909 16.493 2.371 1.00 66.25 90 LYS A N 1
ATOM 703 C CA . LYS A 1 90 ? 7.084 15.448 1.340 1.00 66.25 90 LYS A CA 1
ATOM 704 C C . LYS A 1 90 ? 6.373 14.138 1.714 1.00 66.25 90 LYS A C 1
ATOM 706 O O . LYS A 1 90 ? 6.651 13.103 1.117 1.00 66.25 90 LYS A O 1
ATOM 711 N N . VAL A 1 91 ? 5.484 14.182 2.701 1.00 74.94 91 VAL A N 1
ATOM 712 C CA . VAL A 1 91 ? 4.790 13.020 3.250 1.00 74.94 91 VAL A CA 1
ATOM 713 C C . VAL A 1 91 ? 3.400 12.919 2.628 1.00 74.94 91 VAL A C 1
ATOM 715 O O . VAL A 1 91 ? 2.687 13.914 2.465 1.00 74.94 91 VAL A O 1
ATOM 718 N N . TRP A 1 92 ? 3.031 11.701 2.254 1.00 87.19 92 TRP A N 1
ATOM 719 C CA . TRP A 1 92 ? 1.694 11.378 1.780 1.00 87.19 92 TRP A CA 1
ATOM 720 C C . TRP A 1 92 ? 0.859 10.860 2.946 1.00 87.19 92 TRP A C 1
ATOM 722 O O . TRP A 1 92 ? 1.378 10.194 3.842 1.00 87.19 92 TRP A O 1
ATOM 732 N N . SER A 1 93 ? -0.435 11.143 2.930 1.00 89.88 93 SER A N 1
ATOM 733 C CA . SER A 1 93 ? -1.408 10.482 3.785 1.00 89.88 93 SER A CA 1
ATOM 734 C C . SER A 1 93 ? -2.343 9.627 2.942 1.00 89.88 93 SER A C 1
ATOM 736 O O . SER A 1 93 ? -2.676 9.960 1.802 1.00 89.88 93 SER A O 1
ATOM 738 N N . ALA A 1 94 ? -2.755 8.503 3.513 1.00 91.25 94 ALA A N 1
ATOM 739 C CA . ALA A 1 94 ? -3.816 7.664 2.990 1.00 91.25 94 ALA A CA 1
ATOM 740 C C . ALA A 1 94 ? -4.963 7.685 3.995 1.00 91.25 94 ALA A C 1
ATOM 742 O 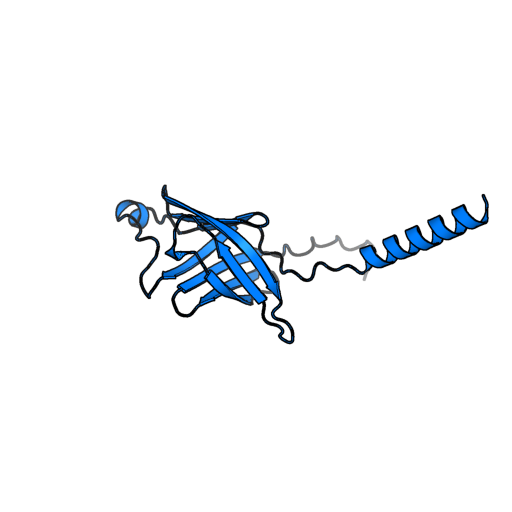O . ALA A 1 94 ? -4.751 7.447 5.178 1.00 91.25 94 ALA A O 1
ATOM 743 N N . GLN A 1 95 ? -6.170 7.982 3.545 1.00 92.81 95 GLN A N 1
ATOM 744 C CA . GLN A 1 95 ? -7.375 7.831 4.345 1.00 92.81 95 GLN A CA 1
ATOM 745 C C . GLN A 1 95 ? -8.089 6.565 3.888 1.00 92.81 95 GLN A C 1
ATOM 747 O O . GLN A 1 95 ? -8.350 6.421 2.692 1.00 92.81 95 GLN A O 1
ATOM 752 N N . LEU A 1 96 ? -8.387 5.670 4.830 1.00 92.62 96 LEU A N 1
ATOM 753 C CA . LEU A 1 96 ? -9.136 4.446 4.570 1.00 92.62 96 LEU A CA 1
ATOM 754 C C . LEU A 1 96 ? -10.520 4.500 5.223 1.00 92.62 96 LEU A C 1
ATOM 756 O O . LEU A 1 96 ? -10.676 5.009 6.338 1.00 92.62 96 LEU A O 1
ATOM 760 N N . SER A 1 97 ? -11.524 3.978 4.518 1.00 92.62 97 SER A N 1
ATOM 761 C CA . SER A 1 97 ? -12.895 3.845 5.017 1.00 92.62 97 SER A CA 1
ATOM 762 C C . SER A 1 97 ? -13.541 2.540 4.547 1.00 92.62 97 SER A C 1
ATOM 764 O O . SER A 1 97 ? -13.631 2.275 3.355 1.00 92.62 97 SER A O 1
ATOM 766 N N . SER A 1 98 ? -14.002 1.728 5.486 1.00 89.81 98 SER A N 1
ATOM 767 C CA . SER A 1 98 ? -14.557 0.390 5.329 1.00 89.81 98 SER A CA 1
ATOM 768 C C . SER A 1 98 ? -15.712 0.172 6.310 1.00 89.81 98 SER A C 1
ATOM 770 O O . SER A 1 98 ? -15.871 0.887 7.307 1.00 89.81 98 SER A O 1
ATOM 772 N N . THR A 1 99 ? -16.506 -0.864 6.044 1.00 86.88 99 THR A N 1
ATOM 773 C CA . THR A 1 99 ? -17.428 -1.442 7.026 1.00 86.88 99 THR A CA 1
ATOM 774 C C . THR A 1 99 ? -16.677 -2.046 8.213 1.00 86.88 99 THR A C 1
ATOM 776 O O . THR A 1 99 ? -17.197 -2.029 9.327 1.00 86.88 99 THR A O 1
ATOM 779 N N . GLU A 1 100 ? -15.452 -2.536 7.994 1.00 83.75 100 GLU A N 1
ATOM 780 C CA . GLU A 1 100 ? -14.572 -3.001 9.063 1.00 83.75 100 GLU A CA 1
ATOM 781 C C . GLU A 1 100 ? -13.929 -1.802 9.767 1.00 83.75 100 GLU A C 1
ATOM 783 O O . GLU A 1 100 ? -13.070 -1.114 9.210 1.00 83.75 100 GLU A O 1
ATOM 788 N N . LYS A 1 101 ? -14.341 -1.540 11.012 1.00 82.69 101 LYS A N 1
ATOM 789 C CA . LYS A 1 101 ? -13.917 -0.341 11.752 1.00 82.69 101 LYS A CA 1
ATOM 790 C C . LYS A 1 101 ? -12.413 -0.303 11.992 1.00 82.69 101 LYS A C 1
ATOM 792 O O . LYS A 1 101 ? -11.860 0.790 12.074 1.00 82.69 101 LYS A O 1
ATOM 797 N N . ALA A 1 102 ? -11.766 -1.463 12.078 1.00 79.31 102 ALA A N 1
ATOM 798 C CA . ALA A 1 102 ? -10.324 -1.556 12.271 1.00 79.31 102 ALA A CA 1
ATOM 799 C C . ALA A 1 102 ? -9.517 -0.948 11.104 1.00 79.31 102 ALA A C 1
ATOM 801 O O . ALA A 1 102 ? -8.401 -0.481 11.301 1.00 79.31 102 ALA A O 1
ATOM 802 N N . LEU A 1 103 ? -10.088 -0.879 9.897 1.00 83.50 103 LEU A N 1
ATOM 803 C CA . LEU A 1 103 ? -9.432 -0.266 8.740 1.00 83.50 103 LEU A CA 1
ATOM 804 C C . LEU A 1 103 ? -9.734 1.228 8.590 1.00 83.50 103 LEU A C 1
ATOM 806 O O . LEU A 1 103 ? -9.220 1.854 7.670 1.00 83.50 103 LEU A O 1
ATOM 810 N N . ASN A 1 104 ? -10.559 1.820 9.456 1.00 89.69 104 ASN A N 1
ATOM 811 C CA . ASN A 1 104 ? -10.968 3.215 9.314 1.00 89.69 104 ASN A CA 1
ATOM 812 C C . ASN A 1 104 ? -9.951 4.158 9.949 1.00 89.69 104 ASN A C 1
ATOM 814 O O . ASN A 1 104 ? -9.666 4.064 11.141 1.00 89.69 104 ASN A O 1
ATOM 818 N N . GLY A 1 105 ? -9.459 5.128 9.180 1.00 90.38 105 GLY A N 1
ATOM 819 C CA . GLY A 1 105 ? -8.564 6.142 9.724 1.00 90.38 105 GLY A CA 1
ATOM 820 C C . GLY A 1 105 ? -7.741 6.884 8.686 1.00 90.38 105 GLY A C 1
ATOM 821 O O . GLY A 1 105 ? -7.922 6.732 7.478 1.00 90.38 105 GLY A O 1
ATOM 822 N N . THR A 1 106 ? -6.818 7.693 9.195 1.00 92.00 106 THR A N 1
ATOM 823 C CA . THR A 1 106 ? -5.802 8.382 8.402 1.00 92.00 106 THR A CA 1
ATOM 824 C C . THR A 1 106 ? -4.442 7.803 8.755 1.00 92.00 106 THR A C 1
ATOM 826 O O . THR A 1 106 ? -4.090 7.689 9.927 1.00 92.00 106 THR A O 1
ATOM 829 N N . PHE A 1 107 ? -3.679 7.463 7.727 1.00 91.88 107 PHE A N 1
ATOM 830 C CA . PHE A 1 107 ? -2.406 6.769 7.816 1.00 91.88 107 PHE A CA 1
ATOM 831 C C . PHE A 1 107 ? -1.323 7.612 7.160 1.00 91.88 107 PHE A C 1
ATOM 833 O O . PHE A 1 107 ? -1.542 8.224 6.111 1.00 91.88 107 PHE A O 1
ATOM 840 N N . SER A 1 108 ? -0.133 7.612 7.750 1.00 91.56 108 SER A N 1
ATOM 841 C CA . SER A 1 108 ? 1.070 8.079 7.071 1.00 91.56 108 SER A CA 1
ATOM 842 C C . SER A 1 108 ? 1.452 7.059 6.001 1.00 91.56 108 SER A C 1
ATOM 844 O O . SER A 1 108 ? 1.630 5.881 6.314 1.00 91.56 108 SER A O 1
ATOM 846 N N . LEU A 1 109 ? 1.567 7.513 4.753 1.00 92.25 109 LEU A N 1
ATOM 847 C CA . LEU A 1 109 ? 1.975 6.712 3.604 1.00 92.25 109 LEU A CA 1
ATOM 848 C C . LEU A 1 109 ? 3.454 6.973 3.299 1.00 92.25 109 LEU A C 1
ATOM 850 O O . LEU A 1 109 ? 3.850 8.087 2.941 1.00 92.25 109 LEU A O 1
ATOM 854 N N . LYS A 1 110 ? 4.263 5.917 3.401 1.00 91.19 110 LYS A N 1
ATOM 855 C CA . LYS A 1 110 ? 5.671 5.905 2.989 1.00 91.19 110 LYS A CA 1
ATOM 856 C C . LYS A 1 110 ? 5.876 4.880 1.883 1.00 91.19 110 LYS A C 1
ATOM 858 O O . LYS A 1 110 ? 5.351 3.774 1.958 1.00 91.19 110 LYS A O 1
ATOM 863 N N . ILE A 1 111 ? 6.653 5.257 0.874 1.00 89.88 111 ILE A N 1
ATOM 864 C CA . ILE A 1 111 ? 6.990 4.405 -0.267 1.00 89.88 111 ILE A CA 1
ATOM 865 C C . ILE A 1 111 ? 8.508 4.409 -0.392 1.00 89.88 111 ILE A C 1
ATOM 867 O O . ILE A 1 111 ? 9.107 5.476 -0.518 1.00 89.88 111 ILE A O 1
ATOM 871 N N . ASN A 1 112 ? 9.108 3.225 -0.358 1.00 89.12 112 ASN A N 1
ATOM 872 C CA . ASN A 1 112 ? 10.542 3.019 -0.504 1.00 89.12 112 ASN A CA 1
ATOM 873 C C . ASN A 1 112 ? 10.805 2.059 -1.662 1.00 89.12 112 ASN A C 1
ATOM 875 O O . ASN A 1 112 ? 10.043 1.121 -1.880 1.00 89.12 112 ASN A O 1
ATOM 879 N N . THR A 1 113 ? 11.919 2.254 -2.358 1.00 89.88 113 THR A N 1
ATOM 880 C CA . THR A 1 113 ? 12.399 1.317 -3.377 1.00 89.88 113 THR A CA 1
ATOM 881 C C . THR A 1 113 ? 13.706 0.705 -2.896 1.00 89.88 113 THR A C 1
ATOM 883 O O . THR A 1 113 ? 14.637 1.433 -2.555 1.00 89.88 113 THR A O 1
ATOM 886 N N . VAL A 1 114 ? 13.775 -0.623 -2.867 1.00 89.88 114 VAL A N 1
ATOM 887 C CA . VAL A 1 114 ? 14.989 -1.395 -2.581 1.00 89.88 114 VAL A CA 1
ATOM 888 C C . VAL A 1 114 ? 15.475 -1.984 -3.898 1.00 89.88 114 VAL A C 1
ATOM 890 O O . VAL A 1 114 ? 14.723 -2.685 -4.563 1.00 89.88 114 VAL A O 1
ATOM 893 N N . ASN A 1 115 ? 16.708 -1.689 -4.301 1.00 88.81 115 ASN A N 1
ATOM 894 C CA . ASN A 1 115 ? 17.286 -2.245 -5.524 1.00 88.81 115 ASN A CA 1
ATOM 895 C C . ASN A 1 115 ? 18.110 -3.480 -5.165 1.00 88.81 115 ASN A C 1
ATOM 897 O O . ASN A 1 115 ? 19.046 -3.370 -4.373 1.00 88.81 115 ASN A O 1
ATOM 901 N N . PHE A 1 116 ? 17.768 -4.628 -5.743 1.00 86.38 116 PHE A N 1
ATOM 902 C CA . PHE A 1 116 ? 18.518 -5.872 -5.564 1.00 86.38 116 PHE A CA 1
ATOM 903 C C . PHE A 1 116 ? 19.553 -6.064 -6.674 1.00 86.38 116 PHE A C 1
ATOM 905 O O . PHE A 1 116 ? 20.668 -6.513 -6.415 1.00 86.38 116 PHE A O 1
ATOM 912 N N . SER A 1 117 ? 19.218 -5.666 -7.903 1.00 85.31 117 SER A N 1
ATOM 913 C CA . SER A 1 117 ? 20.131 -5.670 -9.047 1.00 85.31 117 SER A CA 1
ATOM 914 C C . SER A 1 117 ? 19.813 -4.515 -10.005 1.00 85.31 117 SER A C 1
ATOM 916 O O . SER A 1 117 ? 18.941 -3.692 -9.735 1.00 85.31 117 SER A O 1
ATOM 918 N N . SER A 1 118 ? 20.508 -4.435 -11.144 1.00 81.50 118 SER A N 1
ATOM 919 C CA . SER A 1 118 ? 20.204 -3.444 -12.190 1.00 81.50 118 SER A CA 1
ATOM 920 C C . SER A 1 118 ? 18.809 -3.614 -12.802 1.00 81.50 118 SER A C 1
ATOM 922 O O . SER A 1 118 ? 18.275 -2.668 -13.375 1.00 81.50 118 SER A O 1
ATOM 924 N N . ASN A 1 119 ? 18.244 -4.821 -12.706 1.00 85.50 119 ASN A N 1
ATOM 925 C CA . ASN A 1 119 ? 17.009 -5.217 -13.381 1.00 85.50 119 ASN A CA 1
ATOM 926 C C . ASN A 1 119 ? 15.915 -5.621 -12.388 1.00 85.50 119 ASN A C 1
ATOM 928 O O . ASN A 1 119 ? 14.819 -5.982 -12.806 1.00 85.50 119 ASN A O 1
ATOM 932 N N . GLU A 1 120 ? 16.209 -5.589 -11.092 1.00 88.19 120 GLU A N 1
ATOM 933 C CA . GLU A 1 120 ? 15.323 -6.071 -10.044 1.00 88.19 120 GLU A CA 1
ATOM 934 C C . GLU A 1 120 ? 15.289 -5.071 -8.896 1.00 88.19 120 GLU A C 1
ATOM 936 O O . GLU A 1 120 ? 16.298 -4.799 -8.232 1.00 88.19 120 GLU A O 1
ATOM 941 N N . SER A 1 121 ? 14.094 -4.553 -8.654 1.00 90.25 121 SER A N 1
ATOM 942 C CA . SER A 1 121 ? 13.797 -3.671 -7.540 1.00 90.25 121 SER A CA 1
ATOM 943 C C . SER A 1 121 ? 12.538 -4.155 -6.847 1.00 90.25 121 SER A C 1
ATOM 945 O O . SER A 1 121 ? 11.631 -4.687 -7.477 1.00 90.25 121 SER A O 1
ATOM 947 N N . GLN A 1 122 ? 12.429 -3.887 -5.559 1.00 91.75 122 GLN A N 1
ATOM 948 C CA . GLN A 1 122 ? 11.218 -4.105 -4.792 1.00 91.75 122 GLN A CA 1
ATOM 949 C C . GLN A 1 122 ? 10.699 -2.768 -4.288 1.00 91.75 122 GLN A C 1
ATOM 951 O O . GLN A 1 122 ? 11.417 -1.995 -3.649 1.00 91.75 122 GLN A O 1
ATOM 956 N N . ILE A 1 123 ? 9.437 -2.488 -4.589 1.00 92.50 123 ILE A N 1
ATOM 957 C CA . ILE A 1 123 ? 8.738 -1.321 -4.063 1.00 92.50 123 ILE A CA 1
ATOM 958 C C . ILE A 1 123 ? 8.045 -1.762 -2.782 1.00 92.50 123 ILE A C 1
ATOM 960 O O . ILE A 1 123 ? 7.247 -2.693 -2.808 1.00 92.50 123 ILE A O 1
ATOM 964 N N . ARG A 1 124 ? 8.345 -1.085 -1.675 1.00 93.62 124 ARG A N 1
ATOM 965 C CA . ARG A 1 124 ? 7.748 -1.309 -0.358 1.00 93.62 124 ARG A CA 1
ATOM 966 C C . ARG A 1 124 ? 6.880 -0.126 0.021 1.00 93.62 124 ARG A C 1
ATOM 968 O O . ARG A 1 124 ? 7.307 1.025 -0.082 1.00 93.62 124 ARG A O 1
ATOM 975 N N . VAL A 1 125 ? 5.683 -0.414 0.499 1.00 93.31 125 VAL A N 1
ATOM 976 C CA . VAL A 1 125 ? 4.703 0.570 0.937 1.00 93.31 125 VAL A CA 1
ATOM 977 C C . VAL A 1 125 ? 4.385 0.312 2.399 1.00 93.31 125 VAL A C 1
ATOM 979 O O . VAL A 1 125 ? 4.175 -0.824 2.814 1.00 93.31 125 VAL A O 1
ATOM 982 N N . ARG A 1 126 ? 4.355 1.389 3.182 1.00 93.31 126 ARG A N 1
ATOM 983 C CA . ARG A 1 126 ? 3.974 1.370 4.590 1.00 93.31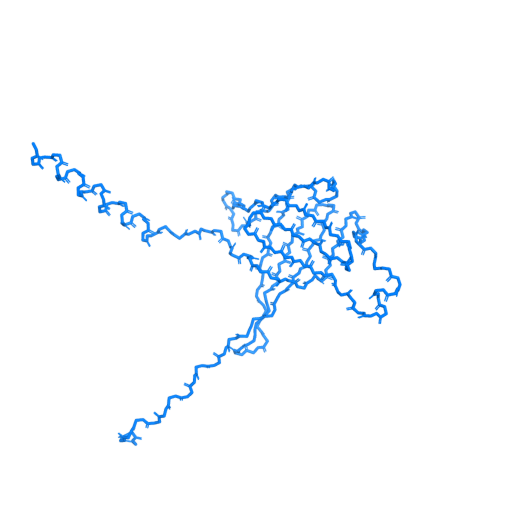 126 ARG A CA 1
ATOM 984 C C . ARG A 1 126 ? 2.859 2.373 4.828 1.00 93.31 126 ARG A C 1
ATOM 986 O O . ARG A 1 126 ? 3.049 3.568 4.591 1.00 93.31 126 ARG A O 1
ATOM 993 N N . LEU A 1 127 ? 1.738 1.883 5.343 1.00 92.62 127 LEU A N 1
ATOM 994 C CA . LEU A 1 127 ? 0.656 2.670 5.922 1.00 92.62 127 LEU A CA 1
ATOM 995 C C . LEU A 1 127 ? 0.706 2.498 7.438 1.00 92.62 127 LEU A C 1
ATOM 997 O O . LEU A 1 127 ? 0.621 1.378 7.937 1.00 92.62 127 LEU A O 1
ATOM 1001 N N . ALA A 1 128 ? 0.872 3.595 8.173 1.00 91.94 128 ALA A N 1
ATOM 1002 C CA . ALA A 1 128 ? 0.979 3.545 9.628 1.00 91.94 128 ALA A CA 1
ATOM 1003 C C . ALA A 1 128 ? 0.126 4.616 10.316 1.00 91.94 128 ALA A C 1
ATOM 1005 O O . ALA A 1 128 ? 0.100 5.772 9.889 1.00 91.94 128 ALA A O 1
ATOM 1006 N N . SER A 1 129 ? -0.525 4.224 11.404 1.00 89.88 129 SER A N 1
ATOM 1007 C CA . SER A 1 129 ? -1.150 5.085 12.410 1.00 89.88 129 SER A CA 1
ATOM 1008 C C . SER A 1 129 ? -0.793 4.555 13.805 1.00 89.88 129 SER A C 1
ATOM 1010 O O . SER A 1 129 ? -0.148 3.513 13.922 1.00 89.88 129 SER A O 1
ATOM 1012 N N . ASP A 1 130 ? -1.224 5.234 14.868 1.00 86.88 130 ASP A N 1
ATOM 1013 C CA . ASP A 1 130 ? -0.937 4.810 16.250 1.00 86.88 130 ASP A CA 1
ATOM 1014 C C . ASP A 1 130 ? -1.462 3.406 16.580 1.00 86.88 130 ASP A C 1
ATOM 1016 O O . ASP A 1 130 ? -0.949 2.737 17.473 1.00 86.88 130 ASP A O 1
ATOM 1020 N N . ARG A 1 131 ? -2.499 2.963 15.863 1.00 85.31 131 ARG A N 1
ATOM 1021 C CA . ARG A 1 131 ? -3.186 1.692 16.110 1.00 85.31 131 ARG A CA 1
ATOM 1022 C C . ARG A 1 131 ? -2.985 0.667 15.017 1.00 85.31 131 ARG A C 1
ATOM 1024 O O . ARG A 1 131 ? -3.404 -0.463 15.192 1.00 85.31 131 ARG A O 1
ATOM 1031 N N . MET A 1 132 ? -2.400 1.019 13.882 1.00 87.94 132 MET A N 1
ATOM 1032 C CA . MET A 1 132 ? -2.383 0.107 12.747 1.00 87.94 132 MET A CA 1
ATOM 1033 C C . MET A 1 132 ? -1.111 0.250 11.932 1.00 87.94 132 MET A C 1
ATOM 1035 O O . MET A 1 132 ? -0.646 1.356 11.652 1.00 87.94 132 MET A O 1
ATOM 1039 N N . LEU A 1 133 ? -0.593 -0.897 11.509 1.00 89.94 133 LEU A N 1
ATOM 1040 C CA . LEU A 1 133 ? 0.541 -1.007 10.613 1.00 89.94 133 LEU A CA 1
ATOM 1041 C C . LEU A 1 133 ? 0.177 -1.949 9.470 1.00 89.94 133 LEU A C 1
ATOM 1043 O O . LEU A 1 133 ? -0.172 -3.106 9.692 1.00 89.94 133 LEU A O 1
ATOM 1047 N N . MET A 1 134 ? 0.287 -1.444 8.248 1.00 90.75 134 MET A N 1
ATOM 1048 C CA . MET A 1 134 ? 0.172 -2.235 7.033 1.00 90.75 134 MET A CA 1
ATOM 1049 C C . MET A 1 134 ? 1.433 -2.029 6.200 1.00 90.75 134 MET A C 1
ATOM 1051 O O . MET A 1 134 ? 1.711 -0.916 5.749 1.00 90.75 134 MET A O 1
ATOM 1055 N N . GLU A 1 135 ? 2.199 -3.095 6.017 1.00 92.25 135 GLU A N 1
ATOM 1056 C CA . GLU A 1 135 ? 3.395 -3.133 5.183 1.00 92.25 135 GLU A CA 1
ATOM 1057 C C . GLU A 1 135 ? 3.196 -4.161 4.079 1.00 92.25 135 GLU A C 1
ATOM 1059 O O . GLU A 1 135 ? 2.710 -5.268 4.317 1.00 92.25 135 GLU A O 1
ATOM 1064 N N . PHE A 1 136 ? 3.517 -3.761 2.855 1.00 92.94 136 PHE A N 1
ATOM 1065 C CA . PHE A 1 136 ? 3.360 -4.601 1.681 1.00 92.94 136 PHE A CA 1
ATOM 1066 C C . PHE A 1 136 ? 4.336 -4.209 0.587 1.00 92.94 136 PHE A C 1
ATOM 1068 O O . PHE A 1 136 ? 4.779 -3.059 0.501 1.00 92.94 136 PHE A O 1
ATOM 1075 N N . HIS A 1 137 ? 4.652 -5.163 -0.277 1.00 93.81 137 HIS A N 1
ATOM 1076 C CA . HIS A 1 137 ? 5.624 -4.973 -1.336 1.00 93.81 137 HIS A CA 1
ATOM 1077 C C . HIS A 1 137 ? 5.182 -5.580 -2.661 1.00 93.81 137 HIS A C 1
ATOM 1079 O O . HIS A 1 137 ? 4.267 -6.400 -2.749 1.00 93.81 137 HIS A O 1
ATOM 1085 N N . ARG A 1 138 ? 5.859 -5.144 -3.720 1.00 92.94 138 ARG A N 1
ATOM 1086 C CA . ARG A 1 138 ? 5.819 -5.801 -5.021 1.00 92.94 138 ARG A CA 1
ATOM 1087 C C . ARG A 1 138 ? 7.204 -5.794 -5.640 1.00 92.94 138 ARG A C 1
ATOM 1089 O O . ARG A 1 138 ? 7.922 -4.791 -5.551 1.00 92.94 138 ARG A O 1
ATOM 1096 N N . ASP A 1 139 ? 7.529 -6.883 -6.312 1.00 90.56 139 ASP A N 1
ATOM 1097 C CA . ASP A 1 139 ? 8.760 -6.998 -7.078 1.00 90.56 139 ASP A CA 1
ATOM 1098 C C . ASP A 1 139 ? 8.546 -6.423 -8.477 1.00 90.56 139 ASP A C 1
ATOM 1100 O O . ASP A 1 139 ? 7.493 -6.584 -9.100 1.00 90.56 139 ASP A O 1
ATOM 1104 N N . VAL A 1 140 ? 9.543 -5.693 -8.956 1.00 87.69 140 VAL A N 1
ATOM 1105 C CA . VAL A 1 140 ? 9.545 -5.016 -10.246 1.00 87.69 140 VAL A CA 1
ATOM 1106 C C . VAL A 1 140 ? 10.771 -5.478 -11.010 1.00 87.69 140 VAL A C 1
ATOM 1108 O O . VAL A 1 140 ? 11.906 -5.191 -10.629 1.00 87.69 140 VAL A O 1
ATOM 1111 N N . PHE A 1 141 ? 10.516 -6.158 -12.125 1.00 83.44 141 PHE A N 1
ATOM 1112 C CA . PHE A 1 141 ? 11.546 -6.607 -13.048 1.00 83.44 141 PHE A CA 1
ATOM 1113 C C . PHE A 1 141 ? 11.595 -5.672 -14.251 1.00 83.44 141 PHE A C 1
ATOM 1115 O O . PHE A 1 141 ? 10.631 -5.551 -15.012 1.00 83.44 141 PHE A O 1
ATOM 1122 N N . ILE A 1 142 ? 12.729 -5.004 -14.431 1.00 76.00 142 ILE A N 1
ATOM 1123 C CA . ILE A 1 142 ? 13.019 -4.246 -15.641 1.00 76.00 142 ILE A CA 1
ATOM 1124 C C . ILE A 1 142 ? 13.645 -5.234 -16.617 1.00 76.00 142 ILE A C 1
ATOM 1126 O O . ILE A 1 142 ? 14.799 -5.629 -16.463 1.00 76.00 142 ILE A O 1
ATOM 1130 N N . ASN A 1 143 ? 12.879 -5.649 -17.627 1.00 71.25 143 ASN A N 1
ATOM 1131 C CA . ASN A 1 143 ? 13.449 -6.435 -18.715 1.00 71.25 14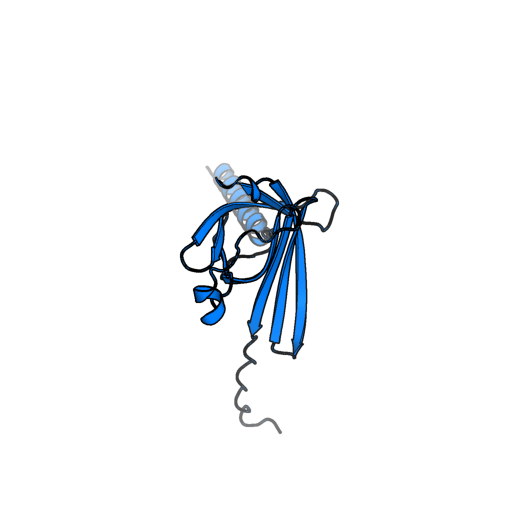3 ASN A CA 1
ATOM 1132 C C . ASN A 1 143 ? 14.597 -5.634 -19.348 1.00 71.25 143 ASN A C 1
ATOM 1134 O O . ASN A 1 143 ? 14.369 -4.483 -19.742 1.00 71.25 143 ASN A O 1
ATOM 1138 N N . PRO A 1 144 ? 15.812 -6.200 -19.461 1.00 64.00 144 PRO A N 1
ATOM 1139 C CA . PRO A 1 144 ? 16.898 -5.503 -20.125 1.00 64.00 144 PRO A CA 1
ATOM 1140 C C . PRO A 1 144 ? 16.493 -5.198 -21.575 1.00 64.00 144 PRO A C 1
ATOM 1142 O O . PRO A 1 144 ? 15.753 -5.982 -22.187 1.00 64.00 144 PRO A O 1
ATOM 1145 N N . PRO A 1 145 ? 16.954 -4.072 -22.149 1.00 61.91 145 PRO A N 1
ATOM 1146 C 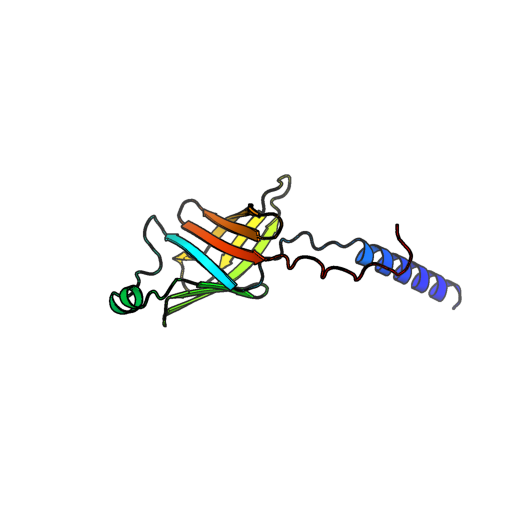CA . PRO A 1 145 ? 16.745 -3.809 -23.564 1.00 61.91 145 PRO A CA 1
ATOM 1147 C C . PRO A 1 145 ? 17.282 -4.998 -24.366 1.00 61.91 145 PRO A C 1
ATOM 1149 O O . PRO A 1 145 ? 18.378 -5.494 -24.094 1.00 61.91 145 PRO A O 1
ATOM 1152 N N . LYS A 1 146 ? 16.492 -5.490 -25.333 1.00 66.56 146 LYS A N 1
ATOM 1153 C CA . LYS A 1 146 ? 16.953 -6.552 -26.236 1.00 66.56 146 LYS A CA 1
ATOM 1154 C C . LYS A 1 146 ? 18.274 -6.093 -26.863 1.00 66.56 146 LYS A C 1
ATOM 1156 O O . LYS A 1 146 ? 18.317 -4.953 -27.329 1.00 66.56 146 LYS A O 1
ATOM 1161 N N . PRO A 1 147 ? 19.325 -6.932 -26.892 1.00 68.00 147 PRO A N 1
ATOM 1162 C CA . PRO A 1 147 ? 20.553 -6.564 -27.576 1.00 68.00 147 PRO A CA 1
ATOM 1163 C C . PRO A 1 147 ? 20.215 -6.242 -29.033 1.00 68.00 147 PRO A C 1
ATOM 1165 O O . PRO A 1 147 ? 19.622 -7.062 -29.738 1.00 68.00 147 PRO A O 1
ATOM 1168 N N . GLU A 1 148 ? 20.538 -5.027 -29.469 1.00 71.06 148 GLU A N 1
ATOM 1169 C CA . GLU A 1 148 ? 20.475 -4.691 -30.885 1.00 71.06 148 GLU A CA 1
ATOM 1170 C C . GLU A 1 148 ? 21.573 -5.479 -31.602 1.00 71.06 148 GLU A C 1
ATOM 1172 O O . GLU A 1 148 ? 22.708 -5.557 -31.126 1.00 71.06 148 GLU A O 1
ATOM 1177 N N . PHE A 1 149 ? 21.244 -6.087 -32.745 1.00 75.44 149 PHE A N 1
ATOM 1178 C CA . PHE A 1 149 ? 22.272 -6.693 -33.584 1.00 75.44 149 PHE A CA 1
ATOM 1179 C C . PHE A 1 149 ? 23.310 -5.625 -33.949 1.00 75.44 149 PHE A C 1
ATOM 1181 O O . PHE A 1 149 ? 22.919 -4.497 -34.275 1.00 75.44 149 PHE A O 1
ATOM 1188 N N . PRO A 1 150 ? 24.615 -5.954 -33.937 1.00 74.31 150 PRO A N 1
ATOM 1189 C CA . PRO A 1 150 ? 25.633 -5.020 -34.385 1.00 74.31 150 PRO A CA 1
ATOM 1190 C C . PRO A 1 150 ? 25.277 -4.553 -35.796 1.00 74.31 150 PRO A C 1
ATOM 1192 O O . PRO A 1 150 ? 25.051 -5.362 -36.704 1.00 74.31 150 PRO A O 1
ATOM 1195 N N . ARG A 1 151 ? 25.189 -3.234 -35.988 1.00 74.75 151 ARG A N 1
ATOM 1196 C CA . ARG A 1 151 ? 25.012 -2.670 -37.326 1.00 74.75 151 ARG A CA 1
ATOM 1197 C C . ARG A 1 151 ? 26.248 -3.059 -38.133 1.00 74.75 151 ARG A C 1
ATOM 1199 O O . ARG A 1 151 ? 27.371 -2.817 -37.693 1.00 74.75 151 ARG A O 1
ATOM 1206 N N . ARG A 1 152 ? 26.052 -3.693 -39.297 1.00 63.38 152 ARG A N 1
ATOM 1207 C CA . ARG A 1 152 ? 27.149 -4.023 -40.224 1.00 63.38 152 ARG A CA 1
ATOM 1208 C C . ARG A 1 152 ? 28.034 -2.782 -40.410 1.00 63.38 152 ARG A C 1
ATOM 1210 O O . ARG A 1 152 ? 27.539 -1.767 -40.889 1.00 63.38 152 ARG A O 1
ATOM 1217 N N . GLY A 1 153 ? 29.315 -2.886 -40.049 1.00 65.81 153 GLY A N 1
ATOM 1218 C CA . GLY A 1 153 ? 30.316 -1.836 -40.273 1.00 65.81 153 GLY A CA 1
ATOM 1219 C C . GLY A 1 153 ? 30.803 -1.060 -39.044 1.00 65.81 153 GLY A C 1
ATOM 1220 O O . GLY A 1 153 ? 31.567 -0.122 -39.232 1.00 65.81 153 GLY A O 1
ATOM 1221 N N . GLN A 1 154 ? 30.416 -1.418 -37.814 1.00 54.09 154 GLN A N 1
ATOM 1222 C CA . GLN A 1 154 ? 31.105 -0.915 -36.615 1.00 54.09 154 GLN A CA 1
ATOM 1223 C C . GLN A 1 154 ? 32.252 -1.855 -36.219 1.00 54.09 154 G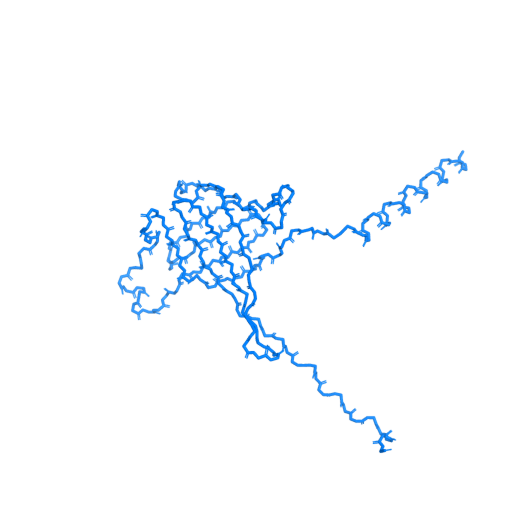LN A C 1
ATOM 1225 O O . GLN A 1 154 ? 32.022 -2.896 -35.605 1.00 54.09 154 GLN A O 1
ATOM 1230 N N . VAL A 1 155 ? 33.470 -1.464 -36.602 1.00 50.06 155 VAL A N 1
ATOM 1231 C CA . VAL A 1 155 ? 34.751 -1.850 -35.989 1.00 50.06 155 VAL A CA 1
ATOM 1232 C C . VAL A 1 155 ? 35.488 -0.555 -35.684 1.00 50.06 155 VAL A C 1
ATOM 1234 O O . VAL A 1 155 ? 35.450 0.331 -36.569 1.00 50.06 155 VAL A O 1
#

Organism: NCBI:txid1852020